Protein AF-R6QY20-F1 (afdb_monome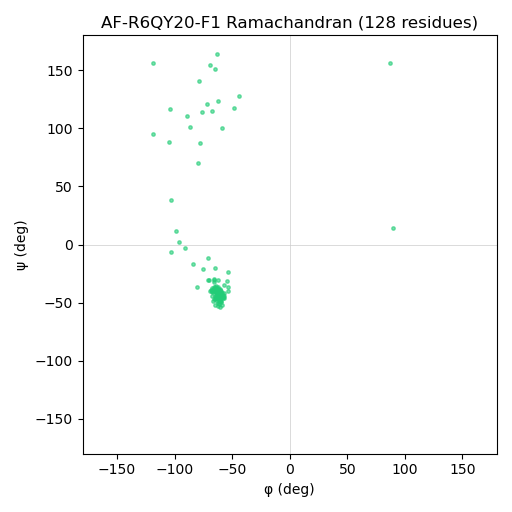r)

Foldseek 3Di:
DPPPPLDDDVVLLVVLLVVLCVQLVVQCVVVDPDLLSNLVSLLVSLVVLQVQLVVLVC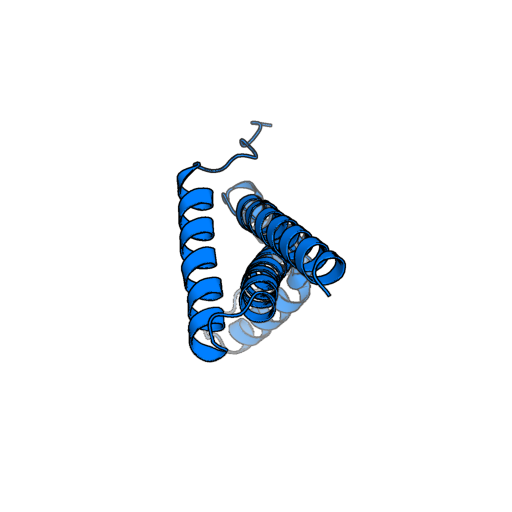VLVPVCLVVVVVVVQVVLVPDPDRDPDDSVNSVVVVNVVSVVDPRRSPSSNVSSVVSNVVSVVSVVVVVVVD

Solvent-accessible surface area (backbone atoms only — not comparable to full-atom values): 7054 Å² total; per-residue (Å²): 135,83,83,72,68,82,72,64,67,68,64,58,44,51,52,52,45,53,52,35,50,54,51,16,48,52,45,18,65,75,68,38,100,43,71,66,28,50,20,49,14,28,32,53,36,8,50,51,28,33,49,53,13,51,53,44,43,41,51,73,75,42,76,51,47,66,63,54,46,53,54,48,51,56,57,36,71,76,38,94,75,64,75,94,70,53,71,68,59,50,50,53,54,48,51,55,49,55,73,71,48,85,84,67,33,5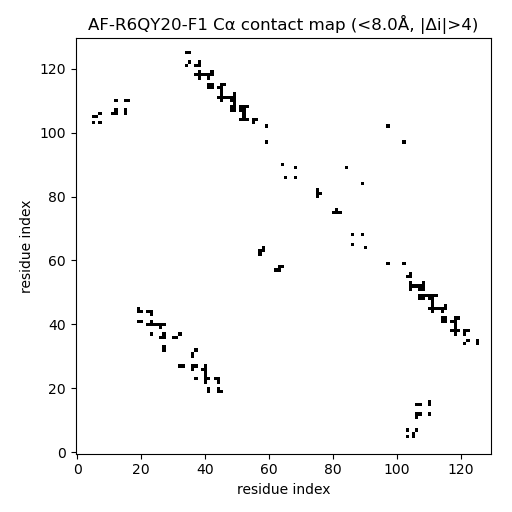6,48,31,37,54,48,10,49,52,28,37,52,54,13,50,51,42,48,51,54,52,64,74,75,107

Structure (mmCIF, N/CA/C/O backbone):
data_AF-R6QY20-F1
#
_entry.id   AF-R6QY20-F1
#
loop_
_atom_site.group_PDB
_atom_site.id
_atom_site.type_symbol
_atom_site.label_atom_id
_atom_site.label_alt_id
_atom_site.label_comp_id
_atom_site.label_asym_id
_atom_site.label_entity_id
_atom_site.label_seq_id
_atom_site.pdbx_PDB_ins_code
_atom_site.Cartn_x
_atom_site.Cartn_y
_atom_site.Cartn_z
_atom_site.occupancy
_atom_site.B_iso_or_equiv
_atom_site.auth_seq_id
_atom_site.auth_comp_id
_atom_site.auth_asym_id
_atom_site.auth_atom_id
_atom_site.pdbx_PDB_model_num
ATOM 1 N N . MET A 1 1 ? -28.121 9.904 1.332 1.00 40.47 1 MET A N 1
ATOM 2 C CA . MET A 1 1 ? -26.758 9.345 1.153 1.00 40.47 1 MET A CA 1
ATOM 3 C C . MET A 1 1 ? -25.866 10.390 0.492 1.00 40.47 1 MET A C 1
ATOM 5 O O . MET A 1 1 ? -26.022 10.634 -0.696 1.00 40.47 1 MET A O 1
ATOM 9 N N . LYS A 1 2 ? -24.973 11.058 1.237 1.00 39.06 2 LYS A N 1
ATOM 10 C CA . LYS A 1 2 ? -23.986 11.971 0.629 1.00 39.06 2 LYS A CA 1
ATOM 11 C C . LYS A 1 2 ? -22.941 11.123 -0.103 1.00 39.06 2 LYS A C 1
ATOM 13 O O . LYS A 1 2 ? -22.304 10.285 0.533 1.00 39.06 2 LYS A O 1
ATOM 18 N N . ARG A 1 3 ? -22.786 11.316 -1.418 1.00 44.69 3 ARG A N 1
ATOM 19 C CA . ARG A 1 3 ? -21.688 10.734 -2.206 1.00 44.69 3 ARG A CA 1
ATOM 20 C C . ARG A 1 3 ? -20.372 11.229 -1.599 1.00 44.69 3 ARG A C 1
ATOM 22 O O . ARG A 1 3 ? -19.997 12.379 -1.791 1.00 44.69 3 ARG A O 1
ATOM 29 N N . LYS A 1 4 ? -19.709 10.395 -0.794 1.00 52.56 4 LYS A N 1
ATOM 30 C CA . LYS A 1 4 ? -18.332 10.653 -0.367 1.00 52.56 4 LYS A CA 1
ATOM 31 C C . LYS A 1 4 ? -17.473 10.536 -1.620 1.00 52.56 4 LYS A C 1
ATOM 33 O O . LYS A 1 4 ? -17.427 9.464 -2.216 1.00 52.56 4 LYS A O 1
ATOM 38 N N . ASN A 1 5 ? -16.869 11.647 -2.040 1.00 48.81 5 ASN A N 1
ATOM 39 C CA . ASN A 1 5 ? -15.956 11.685 -3.175 1.00 48.81 5 ASN A CA 1
ATOM 40 C C . ASN A 1 5 ? -14.933 10.553 -3.037 1.00 48.81 5 ASN A C 1
ATOM 42 O O . ASN A 1 5 ? -14.174 10.497 -2.073 1.00 48.81 5 ASN A O 1
ATOM 46 N N . ILE A 1 6 ? -14.963 9.637 -4.004 1.00 53.31 6 ILE A N 1
ATOM 47 C CA . ILE A 1 6 ? -14.068 8.476 -4.109 1.00 53.31 6 ILE A CA 1
ATOM 48 C C . ILE A 1 6 ? -12.611 8.943 -4.325 1.00 53.31 6 ILE A C 1
ATOM 50 O O . ILE A 1 6 ? -11.656 8.228 -4.017 1.00 53.31 6 ILE A O 1
ATOM 54 N N . PHE A 1 7 ? -12.448 10.186 -4.787 1.00 51.97 7 PHE A N 1
ATOM 55 C CA . PHE A 1 7 ? -11.185 10.902 -4.847 1.00 51.97 7 PHE A CA 1
ATOM 56 C C . PHE A 1 7 ? -10.903 11.614 -3.523 1.00 51.97 7 PHE A C 1
ATOM 58 O O . PHE A 1 7 ? -11.433 12.686 -3.229 1.00 51.97 7 PHE A O 1
ATOM 65 N N . HIS A 1 8 ? -10.039 10.999 -2.718 1.00 63.03 8 HIS A N 1
ATOM 66 C CA . HIS A 1 8 ? -9.364 11.677 -1.616 1.00 63.03 8 HIS A CA 1
ATOM 67 C C . HIS A 1 8 ? -8.464 12.800 -2.130 1.00 63.03 8 HIS A C 1
ATOM 69 O O . HIS A 1 8 ? -8.117 12.833 -3.307 1.00 63.03 8 HIS A O 1
ATOM 75 N N . SER A 1 9 ? -8.069 13.697 -1.218 1.00 74.06 9 SER A N 1
ATOM 76 C CA . SER A 1 9 ? -7.177 14.820 -1.519 1.00 74.06 9 SER A CA 1
ATOM 77 C C . SER A 1 9 ? -5.996 14.368 -2.396 1.00 74.06 9 SER A C 1
ATOM 79 O O . SER A 1 9 ? -5.320 13.401 -2.017 1.00 74.06 9 SER A O 1
ATOM 81 N N . PRO A 1 10 ? -5.732 15.041 -3.536 1.00 81.25 10 PRO A N 1
ATOM 82 C CA . PRO A 1 10 ? -4.670 14.679 -4.486 1.00 81.25 10 PRO A CA 1
ATOM 83 C C . PRO A 1 10 ? -3.292 14.561 -3.818 1.00 81.25 10 PRO A C 1
ATOM 85 O O . PRO A 1 10 ? -2.439 13.794 -4.255 1.00 81.25 10 PRO A O 1
ATOM 88 N N . ILE A 1 11 ? -3.119 15.230 -2.677 1.00 87.38 11 ILE A N 1
ATOM 89 C CA . ILE A 1 11 ? -1.945 15.154 -1.808 1.00 87.38 11 ILE A CA 1
ATOM 90 C C . ILE A 1 11 ? -1.606 13.704 -1.418 1.00 87.38 11 ILE A C 1
ATOM 92 O O . ILE A 1 11 ? -0.438 13.335 -1.413 1.00 87.38 11 ILE A O 1
ATOM 96 N N . LYS A 1 12 ? -2.598 12.846 -1.132 1.00 88.94 12 LYS A N 1
ATOM 97 C CA . LYS A 1 12 ? -2.332 11.444 -0.747 1.00 88.94 12 LYS A CA 1
ATOM 98 C C . LYS A 1 12 ? -1.719 10.632 -1.884 1.00 88.94 12 LYS A C 1
ATOM 100 O O . LYS A 1 12 ? -0.848 9.805 -1.636 1.00 88.94 12 LYS A O 1
ATOM 105 N N . TYR A 1 13 ? -2.188 10.864 -3.108 1.00 91.88 13 TYR A N 1
ATOM 106 C CA . TYR A 1 13 ? -1.651 10.212 -4.300 1.00 91.88 13 TYR A CA 1
ATOM 107 C C . TYR A 1 13 ? -0.203 10.634 -4.517 1.00 91.88 13 TYR A C 1
ATOM 109 O O . TYR A 1 13 ? 0.655 9.781 -4.703 1.00 91.88 13 TYR A O 1
ATOM 117 N N . LEU A 1 14 ? 0.068 11.935 -4.399 1.00 92.94 14 LEU A N 1
ATOM 118 C CA . LEU A 1 14 ? 1.406 12.495 -4.550 1.00 92.94 14 LEU A CA 1
ATOM 119 C C . LEU A 1 14 ? 2.376 11.959 -3.486 1.00 92.94 14 LEU A C 1
ATOM 121 O O . LEU A 1 14 ? 3.475 11.537 -3.828 1.00 92.94 14 LEU A O 1
ATOM 125 N N . ILE A 1 15 ? 1.962 11.900 -2.215 1.00 93.81 15 ILE A N 1
ATOM 126 C CA . ILE A 1 15 ? 2.792 11.345 -1.133 1.00 93.81 15 ILE A CA 1
ATOM 127 C C . ILE A 1 15 ? 3.134 9.874 -1.401 1.00 93.81 15 ILE A C 1
ATOM 129 O O . ILE A 1 15 ? 4.298 9.492 -1.301 1.00 93.81 15 ILE A O 1
ATOM 133 N N . LEU A 1 16 ? 2.141 9.047 -1.749 1.00 94.50 16 LEU A N 1
ATOM 134 C CA . LEU A 1 16 ? 2.377 7.628 -2.041 1.00 94.50 16 LEU A CA 1
ATOM 135 C C . LEU A 1 16 ? 3.243 7.435 -3.283 1.00 94.50 16 LEU A C 1
ATOM 137 O O . LEU A 1 16 ? 4.088 6.546 -3.296 1.00 94.50 16 LEU A O 1
ATOM 141 N N . PHE A 1 17 ? 3.069 8.282 -4.294 1.00 95.38 17 PHE A N 1
ATOM 142 C CA . PHE A 1 17 ? 3.903 8.270 -5.486 1.00 95.38 17 PHE A CA 1
ATOM 143 C C . PHE A 1 17 ? 5.367 8.563 -5.133 1.00 95.38 17 PHE A C 1
ATOM 145 O O . PHE A 1 17 ? 6.236 7.759 -5.445 1.00 95.38 17 PHE A O 1
ATOM 152 N N . ILE A 1 18 ? 5.650 9.636 -4.385 1.00 96.38 18 ILE A N 1
ATOM 153 C CA . ILE A 1 18 ? 7.019 9.951 -3.934 1.00 96.38 18 ILE A CA 1
ATOM 154 C C . ILE A 1 18 ? 7.605 8.800 -3.110 1.00 96.38 18 ILE A C 1
ATOM 156 O O . ILE A 1 18 ? 8.740 8.389 -3.344 1.00 96.38 18 ILE A O 1
ATOM 160 N N . LEU A 1 19 ? 6.831 8.242 -2.178 1.00 96.56 19 LEU A N 1
ATOM 161 C CA . LEU A 1 19 ? 7.271 7.113 -1.359 1.00 96.56 19 LEU A CA 1
ATOM 162 C C . LEU A 1 19 ? 7.601 5.888 -2.229 1.00 96.56 19 LEU A C 1
ATOM 164 O O . LEU A 1 19 ? 8.600 5.211 -1.992 1.00 96.56 19 LEU A O 1
ATOM 168 N N . GLY A 1 20 ? 6.814 5.647 -3.278 1.00 96.19 20 GLY A N 1
ATOM 169 C CA . GLY A 1 20 ? 7.088 4.628 -4.285 1.00 96.19 20 GLY A CA 1
ATOM 170 C C . GLY A 1 20 ? 8.405 4.836 -5.013 1.00 96.19 20 GLY A C 1
ATOM 171 O O . GLY A 1 20 ? 9.169 3.887 -5.169 1.00 96.19 20 GLY A O 1
ATOM 172 N N . ILE A 1 21 ? 8.703 6.077 -5.418 1.00 96.38 21 ILE A N 1
ATOM 173 C CA . ILE A 1 21 ? 9.971 6.421 -6.078 1.00 96.38 21 ILE A CA 1
ATOM 174 C C . ILE A 1 21 ? 11.128 6.103 -5.139 1.00 96.38 21 ILE A C 1
ATOM 176 O O . ILE A 1 21 ? 12.085 5.469 -5.565 1.00 96.38 21 ILE A O 1
ATOM 180 N N . VAL A 1 22 ? 11.030 6.490 -3.866 1.00 97.25 22 VAL A N 1
ATOM 181 C CA . VAL A 1 22 ? 12.081 6.227 -2.874 1.00 97.25 22 VAL A CA 1
ATOM 182 C C . VAL A 1 22 ? 12.330 4.723 -2.711 1.00 97.25 22 VAL A C 1
ATOM 184 O O . VAL A 1 22 ? 13.486 4.305 -2.702 1.00 97.25 22 VAL A O 1
ATOM 187 N N . ILE A 1 23 ? 11.274 3.902 -2.640 1.00 95.69 23 ILE A N 1
ATOM 188 C CA . ILE A 1 23 ? 11.397 2.434 -2.564 1.00 95.69 23 ILE A CA 1
ATOM 189 C C . ILE A 1 23 ? 11.998 1.855 -3.851 1.00 95.69 23 ILE A C 1
ATOM 191 O O . ILE A 1 23 ? 12.901 1.026 -3.795 1.00 95.69 23 ILE A O 1
ATOM 195 N N . ALA A 1 24 ? 11.510 2.264 -5.021 1.00 95.06 24 ALA A N 1
ATOM 196 C CA . ALA A 1 24 ? 12.031 1.763 -6.289 1.00 95.06 24 ALA A CA 1
ATOM 197 C C . ALA A 1 24 ? 13.510 2.144 -6.464 1.00 95.06 24 ALA A C 1
ATOM 199 O O . ALA A 1 24 ? 14.328 1.315 -6.856 1.00 95.06 24 ALA A O 1
ATOM 200 N N . PHE A 1 25 ? 13.866 3.379 -6.112 1.00 95.56 25 PHE A N 1
ATOM 201 C CA . PHE A 1 25 ? 15.227 3.889 -6.207 1.00 95.56 25 PHE A CA 1
ATOM 202 C C . PHE A 1 25 ? 16.180 3.195 -5.231 1.00 95.56 25 PHE A C 1
ATOM 204 O O . PHE A 1 25 ? 17.295 2.862 -5.622 1.00 95.56 25 PHE A O 1
ATOM 211 N N . SER A 1 26 ? 15.751 2.902 -3.998 1.00 95.44 26 SER A N 1
ATOM 212 C CA . SER A 1 26 ? 16.582 2.142 -3.055 1.00 95.44 26 SER A CA 1
ATOM 213 C C . SER A 1 26 ? 16.885 0.732 -3.573 1.00 95.44 26 SER A C 1
ATOM 215 O O . SER A 1 26 ? 18.027 0.286 -3.490 1.00 95.44 26 SER A O 1
ATOM 217 N N . ILE A 1 27 ? 15.909 0.067 -4.200 1.00 93.88 27 ILE A N 1
ATOM 218 C CA . ILE A 1 27 ? 16.106 -1.244 -4.838 1.00 93.88 27 ILE A CA 1
ATOM 219 C C . ILE A 1 27 ? 17.097 -1.149 -6.006 1.00 93.88 27 ILE A C 1
ATOM 221 O O . ILE A 1 27 ? 17.983 -1.997 -6.127 1.00 93.88 27 ILE A O 1
ATOM 225 N N . ILE A 1 28 ? 16.980 -0.115 -6.845 1.00 94.88 28 ILE A N 1
ATOM 226 C CA . ILE A 1 28 ? 17.901 0.114 -7.970 1.00 94.88 28 ILE A CA 1
ATOM 227 C C . ILE A 1 28 ? 19.328 0.339 -7.459 1.00 94.88 28 ILE A C 1
ATOM 229 O O . ILE A 1 28 ? 20.258 -0.276 -7.975 1.00 94.88 28 ILE A O 1
ATOM 233 N N . LEU A 1 29 ? 19.510 1.151 -6.413 1.00 94.44 29 LEU A N 1
ATOM 234 C CA . LEU A 1 29 ? 20.823 1.385 -5.805 1.00 94.44 29 LEU A CA 1
ATOM 235 C C . LEU A 1 29 ? 21.454 0.094 -5.270 1.00 94.44 29 LEU A C 1
ATOM 237 O O . LEU A 1 29 ? 22.649 -0.121 -5.454 1.00 94.44 29 LEU A O 1
ATOM 241 N N . MET A 1 30 ? 20.660 -0.780 -4.647 1.00 93.75 30 MET A N 1
ATOM 242 C CA . MET A 1 30 ? 21.150 -2.053 -4.107 1.00 93.75 30 MET A CA 1
ATOM 243 C C . MET A 1 30 ? 21.529 -3.068 -5.194 1.00 93.75 30 MET A C 1
ATOM 245 O O . MET A 1 30 ? 22.404 -3.900 -4.966 1.00 93.75 30 MET A O 1
ATOM 249 N N . ARG A 1 31 ? 20.868 -3.034 -6.359 1.00 90.50 31 ARG A N 1
ATOM 250 C CA . ARG A 1 31 ? 21.062 -4.015 -7.447 1.00 90.50 31 ARG A CA 1
ATOM 251 C C . ARG A 1 31 ? 21.907 -3.497 -8.614 1.00 90.50 31 ARG A C 1
ATOM 253 O O . ARG A 1 31 ? 22.230 -4.271 -9.511 1.00 90.50 31 ARG A O 1
ATOM 260 N N . GLY A 1 32 ? 22.272 -2.217 -8.605 1.00 90.06 32 GLY A N 1
ATOM 261 C CA . GLY A 1 32 ? 23.007 -1.549 -9.678 1.00 90.06 32 GLY A CA 1
ATOM 262 C C . GLY A 1 32 ? 22.100 -0.987 -10.779 1.00 90.06 32 GLY A C 1
ATOM 263 O O . GLY A 1 32 ? 20.973 -1.443 -10.987 1.00 90.06 32 GLY A O 1
ATOM 264 N N . PHE A 1 33 ? 22.607 0.015 -11.501 1.00 89.44 33 PHE A N 1
ATOM 265 C CA . PHE A 1 33 ? 21.871 0.785 -12.513 1.00 89.44 33 PHE A CA 1
ATOM 266 C C . PHE A 1 33 ? 21.760 0.057 -13.860 1.00 89.44 33 PHE A C 1
ATOM 268 O O . PHE A 1 33 ? 22.341 0.474 -14.857 1.00 89.44 33 PHE A O 1
ATOM 275 N N . ASN A 1 34 ? 20.963 -1.010 -13.891 1.00 90.56 34 ASN A N 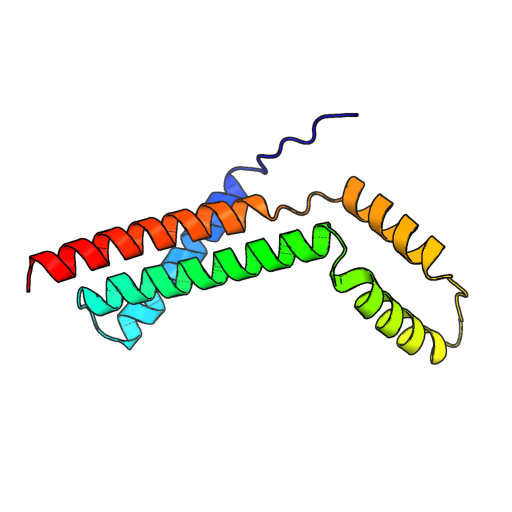1
ATOM 276 C CA . ASN A 1 34 ? 20.639 -1.758 -15.106 1.00 90.56 34 ASN A CA 1
ATOM 277 C C . ASN A 1 34 ? 19.127 -1.721 -15.376 1.00 90.56 34 ASN A C 1
ATOM 279 O O . ASN A 1 34 ? 18.328 -1.584 -14.448 1.00 90.56 34 ASN A O 1
ATOM 283 N N . LEU A 1 35 ? 18.713 -1.910 -16.636 1.00 88.19 35 LEU A N 1
ATOM 284 C CA . LEU A 1 35 ? 17.291 -1.914 -17.025 1.00 88.19 35 LEU A CA 1
ATOM 285 C C . LEU A 1 35 ? 16.465 -2.968 -16.265 1.00 88.19 35 LEU A C 1
ATOM 287 O O . LEU A 1 35 ? 15.323 -2.696 -15.900 1.00 88.19 35 LEU A O 1
ATOM 291 N N . VAL A 1 36 ? 17.059 -4.129 -15.954 1.00 90.88 36 VAL A N 1
ATOM 292 C CA . VAL A 1 36 ? 16.442 -5.165 -15.101 1.00 90.88 36 VAL A CA 1
ATOM 293 C C . VAL A 1 36 ? 16.123 -4.607 -13.714 1.00 90.88 36 VAL A C 1
ATOM 295 O O . VAL A 1 36 ? 15.004 -4.741 -13.228 1.00 90.88 36 VAL A O 1
ATOM 298 N N . SER A 1 37 ? 17.089 -3.935 -13.084 1.00 92.75 37 SER A N 1
ATOM 299 C CA . SER A 1 37 ? 16.932 -3.366 -11.744 1.00 92.75 37 SER A CA 1
ATOM 300 C C . SER A 1 37 ? 15.865 -2.275 -11.707 1.00 92.75 37 SER A C 1
ATOM 302 O O . SER A 1 37 ? 15.136 -2.172 -10.723 1.00 92.75 37 SER A O 1
ATOM 304 N N . VAL A 1 38 ? 15.745 -1.484 -12.780 1.00 93.06 38 VAL A N 1
ATOM 305 C CA . VAL A 1 38 ? 14.678 -0.483 -12.925 1.00 93.06 38 VAL A CA 1
ATOM 306 C C . VAL A 1 38 ? 13.317 -1.174 -13.008 1.00 93.06 38 VAL A C 1
ATOM 308 O O . VAL A 1 38 ? 12.432 -0.857 -12.212 1.00 93.06 38 VAL A O 1
ATOM 311 N N . ALA A 1 39 ? 13.157 -2.153 -13.902 1.00 94.44 39 ALA A N 1
ATOM 312 C CA . ALA A 1 39 ? 11.904 -2.896 -14.048 1.00 94.44 39 ALA A CA 1
ATOM 313 C C . ALA A 1 39 ? 11.471 -3.557 -12.727 1.00 94.44 39 ALA A C 1
ATOM 315 O O . ALA A 1 39 ? 10.318 -3.400 -12.311 1.00 94.44 39 ALA A O 1
ATOM 316 N N . ASP A 1 40 ? 12.404 -4.213 -12.034 1.00 94.25 40 ASP A N 1
ATOM 317 C CA . ASP A 1 40 ? 12.155 -4.889 -10.759 1.00 94.25 40 ASP A CA 1
ATOM 318 C C . ASP A 1 40 ? 11.855 -3.901 -9.621 1.00 94.25 40 ASP A C 1
ATOM 320 O O . ASP A 1 40 ? 10.967 -4.149 -8.806 1.00 94.25 40 ASP A O 1
ATOM 324 N N . GLY A 1 41 ? 12.550 -2.760 -9.563 1.00 95.00 41 GLY A N 1
ATOM 325 C CA . GLY A 1 41 ? 12.309 -1.724 -8.554 1.00 95.00 41 GLY A CA 1
ATOM 326 C C . GLY A 1 41 ? 10.894 -1.149 -8.646 1.00 95.00 41 GLY A C 1
ATOM 327 O O . GLY A 1 41 ? 10.186 -1.060 -7.636 1.00 95.00 41 GLY A O 1
ATOM 328 N N . PHE A 1 42 ? 10.444 -0.830 -9.864 1.00 96.25 42 PHE A N 1
ATOM 329 C CA . PHE A 1 42 ? 9.068 -0.390 -10.105 1.00 96.25 42 PHE A CA 1
ATOM 330 C C . PHE A 1 42 ? 8.052 -1.513 -9.857 1.00 96.25 42 PHE A C 1
ATOM 332 O O . PHE A 1 42 ? 6.998 -1.246 -9.277 1.00 96.25 42 PHE A O 1
ATOM 339 N N . PHE A 1 43 ? 8.373 -2.763 -10.215 1.00 97.12 43 PHE A N 1
ATOM 340 C CA . PHE A 1 43 ? 7.502 -3.913 -9.959 1.00 97.12 43 PHE A CA 1
ATOM 341 C C . PHE A 1 43 ? 7.252 -4.103 -8.464 1.00 97.12 43 PHE A C 1
ATOM 343 O O . PHE A 1 43 ? 6.104 -4.144 -8.027 1.00 97.12 43 PHE A O 1
ATOM 350 N N . ILE A 1 44 ? 8.323 -4.184 -7.670 1.00 96.50 44 ILE A N 1
ATOM 351 C CA . ILE A 1 44 ? 8.251 -4.437 -6.227 1.00 96.50 44 ILE A CA 1
ATOM 352 C C . ILE A 1 44 ? 7.510 -3.295 -5.529 1.00 96.50 44 ILE A C 1
ATOM 354 O O . ILE A 1 44 ? 6.603 -3.550 -4.736 1.00 96.50 44 ILE A O 1
ATOM 358 N N . SER A 1 45 ? 7.839 -2.040 -5.851 1.00 96.25 45 SER A N 1
ATOM 359 C CA . SER A 1 45 ? 7.131 -0.882 -5.294 1.00 96.25 45 SER A CA 1
ATOM 360 C C . SER A 1 45 ? 5.634 -0.909 -5.637 1.00 96.25 45 SER A C 1
ATOM 362 O O . SER A 1 45 ? 4.786 -0.759 -4.750 1.00 96.25 45 SER A O 1
ATOM 364 N N . GLY A 1 46 ? 5.295 -1.193 -6.900 1.00 96.62 46 GLY A N 1
ATOM 365 C CA . GLY A 1 46 ? 3.911 -1.318 -7.351 1.00 96.62 46 GLY A CA 1
ATOM 366 C C . GLY A 1 46 ? 3.159 -2.454 -6.662 1.00 96.62 46 GLY A C 1
ATOM 367 O O . GLY A 1 46 ? 2.047 -2.247 -6.176 1.00 96.62 46 GLY A O 1
ATOM 368 N N . ALA A 1 47 ? 3.785 -3.626 -6.550 1.00 97.19 47 ALA A N 1
ATOM 369 C CA . ALA A 1 47 ? 3.227 -4.806 -5.899 1.00 97.19 47 ALA A CA 1
ATOM 370 C C . ALA A 1 47 ? 2.943 -4.564 -4.410 1.00 97.19 47 ALA A C 1
ATOM 372 O O . ALA A 1 47 ? 1.869 -4.932 -3.932 1.00 97.19 47 ALA A O 1
ATOM 373 N N . ILE A 1 48 ? 3.848 -3.889 -3.691 1.00 96.75 48 ILE A N 1
ATOM 374 C CA . ILE A 1 48 ? 3.643 -3.514 -2.283 1.00 96.75 48 ILE A CA 1
ATOM 375 C C . ILE A 1 48 ? 2.401 -2.631 -2.142 1.00 96.75 48 ILE A C 1
ATOM 377 O O . ILE A 1 48 ? 1.533 -2.911 -1.312 1.00 96.75 48 ILE A O 1
ATOM 381 N N . PHE A 1 49 ? 2.272 -1.580 -2.956 1.00 96.50 49 PHE A N 1
ATOM 382 C CA . PHE A 1 49 ? 1.109 -0.697 -2.869 1.00 96.50 49 PHE A CA 1
ATOM 383 C C . PHE A 1 49 ? -0.189 -1.377 -3.283 1.00 96.50 49 PHE A C 1
ATOM 385 O O . PHE A 1 49 ? -1.206 -1.178 -2.619 1.00 96.50 49 PHE A O 1
ATOM 392 N N . LEU A 1 50 ? -0.166 -2.212 -4.320 1.00 96.31 50 LEU A N 1
ATOM 393 C CA . LEU A 1 50 ? -1.337 -2.991 -4.713 1.00 96.31 50 LEU A CA 1
ATOM 394 C C . LEU A 1 50 ? -1.770 -3.942 -3.602 1.00 96.31 50 LEU A C 1
ATOM 396 O O . LEU A 1 50 ? -2.951 -3.975 -3.256 1.00 96.31 50 LEU A O 1
ATOM 400 N N . PHE A 1 51 ? -0.823 -4.650 -2.989 1.00 96.69 51 PHE A N 1
ATOM 401 C CA . PHE A 1 51 ? -1.096 -5.542 -1.870 1.00 96.69 51 PHE A CA 1
ATOM 402 C C . PHE A 1 51 ? -1.701 -4.788 -0.679 1.00 96.69 51 PHE A C 1
ATOM 404 O O . PHE A 1 51 ? -2.747 -5.186 -0.168 1.00 96.69 51 PHE A O 1
ATOM 411 N N . LEU A 1 52 ? -1.115 -3.653 -0.282 1.00 95.00 52 LEU A N 1
ATOM 412 C CA . LEU A 1 52 ? -1.658 -2.804 0.785 1.00 95.00 52 LEU A CA 1
ATOM 413 C C . LEU A 1 52 ? -3.045 -2.244 0.434 1.00 95.00 52 LEU A C 1
ATOM 415 O O . LEU A 1 52 ? -3.924 -2.178 1.297 1.00 95.00 52 LEU A O 1
ATOM 419 N N . GLY A 1 53 ? -3.266 -1.867 -0.825 1.00 94.19 53 GLY A N 1
ATOM 420 C CA . GLY A 1 53 ? -4.555 -1.394 -1.321 1.00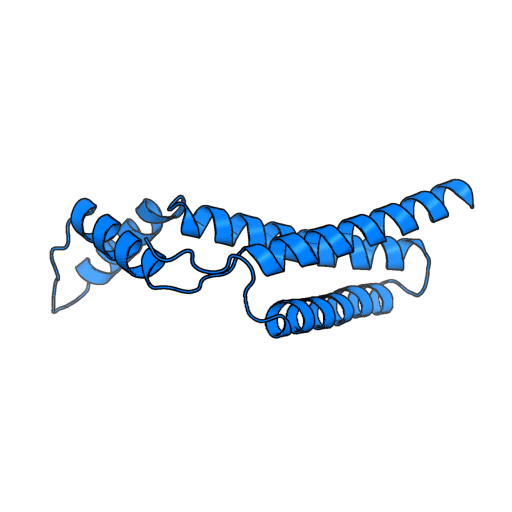 94.19 53 GLY A CA 1
ATOM 421 C C . GLY A 1 53 ? -5.633 -2.473 -1.258 1.00 94.19 53 GLY A C 1
ATOM 422 O O . GLY A 1 53 ? -6.722 -2.217 -0.739 1.00 94.19 53 GLY A O 1
ATOM 423 N N . ILE A 1 54 ? -5.322 -3.691 -1.705 1.00 94.69 54 ILE A N 1
ATOM 424 C CA . ILE A 1 54 ? -6.222 -4.849 -1.625 1.00 94.69 54 ILE A CA 1
ATOM 425 C C . ILE A 1 54 ? -6.499 -5.197 -0.163 1.00 94.69 54 ILE A C 1
ATOM 427 O O . ILE A 1 54 ? -7.658 -5.354 0.216 1.00 94.69 54 ILE A O 1
ATOM 431 N N . LEU A 1 55 ? -5.471 -5.250 0.684 1.00 94.12 55 LEU A N 1
ATOM 432 C CA . LEU A 1 55 ? -5.624 -5.550 2.106 1.00 94.12 55 LEU A CA 1
ATOM 433 C C . LEU A 1 55 ? -6.512 -4.512 2.811 1.00 94.12 55 LEU A C 1
ATOM 435 O O . LEU A 1 55 ? -7.394 -4.864 3.598 1.00 94.12 55 LEU A O 1
ATOM 439 N N . SER A 1 56 ? -6.331 -3.231 2.482 1.00 91.12 56 SER A N 1
ATOM 440 C CA . SER A 1 56 ? -7.170 -2.132 2.968 1.00 91.12 56 SER A CA 1
ATOM 441 C C . SER A 1 56 ? -8.616 -2.252 2.471 1.00 91.12 56 SER A C 1
ATOM 443 O O . SER A 1 56 ? -9.552 -2.060 3.250 1.00 91.12 56 SER A O 1
ATOM 445 N N . CYS A 1 57 ? -8.812 -2.648 1.209 1.00 91.19 57 CYS A N 1
ATOM 446 C CA . CYS A 1 57 ? -10.129 -2.923 0.634 1.00 91.19 57 CYS A CA 1
ATOM 447 C C . CYS A 1 57 ? -10.829 -4.084 1.361 1.00 91.19 57 CYS A C 1
ATOM 449 O O . CYS A 1 57 ? -11.947 -3.926 1.847 1.00 91.19 57 CYS A O 1
ATOM 451 N N . LEU A 1 58 ? -10.148 -5.217 1.545 1.00 91.62 58 LEU A N 1
ATOM 452 C CA . LEU A 1 58 ? -10.669 -6.372 2.283 1.00 91.62 58 LEU A CA 1
ATOM 453 C C . LEU A 1 58 ? -11.020 -6.014 3.733 1.00 91.62 58 LEU A C 1
ATOM 455 O O . LEU A 1 58 ? -12.065 -6.419 4.249 1.00 91.62 58 LEU A O 1
ATOM 459 N N . ASN A 1 59 ? -10.190 -5.202 4.391 1.00 89.12 59 ASN A N 1
ATOM 460 C CA . ASN A 1 59 ? -10.478 -4.706 5.733 1.00 89.12 59 ASN A CA 1
ATOM 461 C C . ASN A 1 59 ? -11.698 -3.771 5.767 1.00 89.12 59 ASN A C 1
ATOM 463 O O . ASN A 1 59 ? -12.483 -3.815 6.719 1.00 89.12 59 ASN A O 1
ATOM 467 N N . PHE A 1 60 ? -11.888 -2.943 4.739 1.00 86.44 60 PHE A N 1
ATOM 468 C CA . PHE A 1 60 ? -13.082 -2.112 4.594 1.00 86.44 60 PHE A CA 1
ATOM 469 C C . PHE A 1 60 ? -14.344 -2.962 4.377 1.00 86.44 60 PHE A C 1
ATOM 471 O O . PHE A 1 60 ? -15.373 -2.686 4.992 1.00 86.44 60 PHE A O 1
ATOM 478 N N . LEU A 1 61 ? -14.243 -4.039 3.594 1.00 87.88 61 LEU A N 1
ATOM 479 C CA . LEU A 1 61 ? -15.322 -5.010 3.371 1.00 87.88 61 LEU A CA 1
ATOM 480 C C . LEU A 1 61 ? -15.616 -5.896 4.595 1.00 87.88 61 LEU A C 1
ATOM 482 O O . LEU A 1 61 ? -16.643 -6.564 4.637 1.00 87.88 61 LEU A O 1
ATOM 486 N N . GLY A 1 62 ? -14.749 -5.883 5.611 1.00 87.94 62 GLY A N 1
ATOM 487 C CA . GLY A 1 62 ? -14.955 -6.627 6.853 1.00 87.94 62 GLY A CA 1
ATOM 488 C C . GLY A 1 62 ? -14.398 -8.048 6.859 1.00 87.94 62 GLY A C 1
ATOM 489 O O . GLY A 1 62 ? -14.701 -8.798 7.787 1.00 87.94 62 GLY A O 1
ATOM 490 N N . ALA A 1 63 ? -13.533 -8.409 5.904 1.00 90.06 63 ALA A N 1
ATOM 491 C CA . ALA A 1 63 ? -12.896 -9.730 5.845 1.00 90.06 63 ALA A CA 1
ATOM 492 C C . ALA A 1 63 ? -12.164 -10.102 7.154 1.00 90.06 63 ALA A C 1
ATOM 494 O O . ALA A 1 63 ? -12.142 -11.259 7.560 1.00 90.06 63 ALA A O 1
ATOM 495 N N . PHE A 1 64 ? -11.626 -9.103 7.862 1.00 91.94 64 PHE A N 1
ATOM 496 C CA . PHE A 1 64 ? -10.894 -9.283 9.121 1.00 91.94 64 PHE A CA 1
ATOM 497 C C . PHE A 1 64 ? -11.730 -9.019 10.387 1.00 91.94 64 PHE A C 1
ATOM 499 O O . PHE A 1 64 ? -11.173 -8.909 11.485 1.00 91.94 64 PHE A O 1
ATOM 506 N N . ASP A 1 65 ? -13.058 -8.892 10.284 1.00 89.75 65 ASP A N 1
ATOM 507 C CA . ASP A 1 65 ? -13.892 -8.523 11.436 1.00 89.75 65 ASP A CA 1
ATOM 508 C C . ASP A 1 65 ? -13.977 -9.599 12.501 1.00 89.75 65 ASP A C 1
ATOM 510 O O . ASP A 1 65 ? -13.885 -9.271 13.683 1.00 89.75 65 ASP A O 1
ATOM 514 N N . THR A 1 66 ? -14.088 -10.859 12.092 1.00 89.06 66 THR A N 1
ATOM 515 C CA . THR A 1 66 ? -14.105 -11.993 13.017 1.00 89.06 66 THR A CA 1
ATOM 516 C C . THR A 1 66 ? -12.787 -12.093 13.781 1.00 89.06 66 THR A C 1
ATOM 518 O O . THR A 1 66 ? -12.801 -12.124 15.005 1.00 89.06 66 THR A O 1
ATOM 521 N N . PHE A 1 67 ? -11.646 -12.022 13.086 1.00 91.56 67 PHE A N 1
ATOM 522 C CA . PHE A 1 67 ? -10.327 -12.018 13.729 1.00 91.56 67 PHE A CA 1
ATOM 523 C C . PHE A 1 67 ? -10.176 -10.855 14.714 1.00 91.56 67 PHE A C 1
ATOM 525 O O . PHE A 1 67 ? -9.754 -11.048 15.852 1.00 91.56 67 PHE A O 1
ATOM 532 N N . SER A 1 68 ? -10.584 -9.649 14.309 1.00 89.56 68 SER A N 1
ATOM 533 C CA . SER A 1 68 ? -10.534 -8.473 15.184 1.00 89.56 68 SER A CA 1
ATOM 534 C C . SER A 1 68 ? -11.416 -8.628 16.427 1.00 89.56 68 SER A C 1
ATOM 536 O O . SER A 1 68 ? -11.054 -8.140 17.496 1.00 89.56 68 SER A O 1
ATOM 538 N N . TYR A 1 69 ? -12.575 -9.279 16.286 1.00 91.56 69 TYR A N 1
ATOM 539 C CA . TYR A 1 69 ? -13.472 -9.559 17.401 1.00 91.56 69 TYR A CA 1
ATOM 540 C C . TYR A 1 69 ? -12.851 -10.563 18.372 1.00 91.56 69 TYR A C 1
ATOM 542 O O . TYR A 1 69 ? -12.859 -10.307 19.570 1.00 91.56 69 TYR A O 1
ATOM 550 N N . SER A 1 70 ? -12.233 -11.639 17.877 1.00 91.81 70 SER A N 1
ATOM 551 C CA . SER A 1 70 ? -11.533 -12.609 18.728 1.00 91.81 70 SER A CA 1
ATOM 552 C C . SER A 1 70 ? -10.433 -11.946 19.559 1.00 91.81 70 SER A C 1
ATOM 554 O O . SER A 1 70 ? -10.366 -12.153 20.769 1.00 91.81 70 SER A O 1
ATOM 556 N N . PHE A 1 71 ? -9.620 -11.072 18.953 1.00 91.38 71 PHE A N 1
ATOM 557 C CA . PHE A 1 71 ? -8.612 -10.305 19.695 1.00 91.38 71 PHE A CA 1
ATOM 558 C C . PHE A 1 71 ? -9.231 -9.328 20.704 1.00 91.38 71 PHE A C 1
ATOM 560 O O . PHE A 1 71 ? -8.720 -9.200 21.817 1.00 91.38 71 PHE A O 1
ATOM 567 N N . TYR A 1 72 ? -10.331 -8.654 20.347 1.00 89.19 72 TYR A N 1
ATOM 568 C CA . TYR A 1 72 ? -11.070 -7.798 21.281 1.00 89.19 72 TYR A CA 1
ATOM 569 C C . TYR A 1 72 ? -11.595 -8.603 22.477 1.00 89.19 72 TYR A C 1
ATOM 571 O O . TYR A 1 72 ? -11.401 -8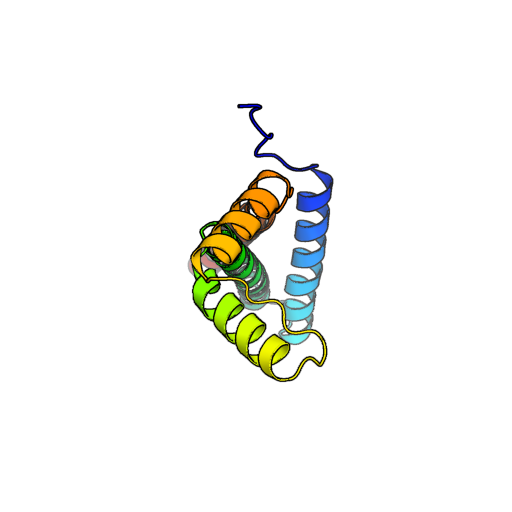.188 23.616 1.00 89.19 72 TYR A O 1
ATOM 579 N N . TYR A 1 73 ? -12.186 -9.772 22.231 1.00 89.12 73 TYR A N 1
ATOM 580 C CA . TYR A 1 73 ? -12.731 -10.652 23.259 1.00 89.12 73 TYR A CA 1
ATOM 581 C C . TYR A 1 73 ? -11.643 -11.181 24.200 1.00 89.12 73 TYR A C 1
ATOM 583 O O . TYR A 1 73 ? -11.800 -11.112 25.420 1.00 89.12 73 TYR A O 1
ATOM 591 N N . ILE A 1 74 ? -10.509 -11.637 23.653 1.00 90.38 74 ILE A N 1
ATOM 592 C CA . ILE A 1 74 ? -9.350 -12.073 24.447 1.00 90.38 74 ILE A CA 1
ATOM 593 C C . ILE A 1 74 ? -8.863 -10.916 25.320 1.00 90.38 74 ILE A C 1
ATOM 595 O O . ILE A 1 74 ? -8.781 -11.058 26.537 1.00 90.38 74 ILE A O 1
ATOM 599 N N . LYS A 1 75 ? -8.616 -9.739 24.730 1.00 88.31 75 LYS A N 1
ATOM 600 C CA . LYS A 1 75 ? -8.155 -8.557 25.471 1.00 88.31 75 LYS A CA 1
ATOM 601 C C . LYS A 1 75 ? -9.127 -8.159 26.587 1.00 88.31 75 LYS A C 1
ATOM 603 O O . LYS A 1 75 ? -8.697 -7.847 27.693 1.00 88.31 75 LYS A O 1
ATOM 608 N N . ASN A 1 76 ? -10.425 -8.174 26.302 1.00 87.81 76 ASN A N 1
ATOM 609 C CA . ASN A 1 76 ? -11.463 -7.809 27.259 1.00 87.81 76 ASN A CA 1
ATOM 610 C C . ASN A 1 76 ? -11.626 -8.854 28.375 1.00 87.81 76 ASN A C 1
ATOM 612 O O . ASN A 1 76 ? -11.919 -8.492 29.509 1.00 87.81 76 ASN A O 1
ATOM 616 N N . SER A 1 77 ? -11.356 -10.133 28.097 1.00 85.75 77 SER A N 1
ATOM 617 C CA . SER A 1 77 ? -11.409 -11.205 29.104 1.00 85.75 77 SER A CA 1
ATOM 618 C C . SER A 1 77 ? -10.406 -11.005 30.245 1.00 85.75 77 SER A C 1
ATOM 620 O O . SER A 1 77 ? -10.702 -11.376 31.381 1.00 85.75 77 SER A O 1
ATOM 622 N N . TYR A 1 78 ? -9.266 -10.364 29.964 1.00 87.50 78 TYR A N 1
ATOM 623 C CA . TYR A 1 78 ? -8.248 -9.993 30.956 1.00 87.50 78 TYR A CA 1
ATOM 624 C C . TYR A 1 78 ? -8.452 -8.591 31.566 1.00 87.50 78 TYR A C 1
ATOM 626 O O . TYR A 1 78 ? -7.696 -8.188 32.449 1.00 87.50 78 TYR A O 1
ATOM 634 N N . SER A 1 79 ? -9.455 -7.829 31.116 1.00 86.25 79 SER A N 1
ATOM 635 C CA . SER A 1 79 ? -9.759 -6.495 31.648 1.00 86.25 79 SER A CA 1
ATOM 636 C C . SER A 1 79 ? -10.526 -6.591 32.970 1.00 86.25 79 SER A C 1
ATOM 638 O O . SER A 1 79 ? -11.441 -7.402 33.110 1.00 86.25 79 SER A O 1
ATOM 640 N N . LYS A 1 80 ? -10.203 -5.713 33.932 1.00 78.69 80 LYS A N 1
ATOM 641 C CA . LYS A 1 80 ? -11.003 -5.542 35.162 1.00 78.69 80 LYS A CA 1
ATOM 642 C C . LYS A 1 80 ? -12.396 -4.967 34.872 1.00 78.69 80 LYS A C 1
ATOM 644 O O . LYS A 1 80 ? -13.342 -5.302 35.572 1.00 78.69 80 LYS A O 1
ATOM 649 N N . ASN A 1 81 ? -12.522 -4.167 33.811 1.00 79.31 81 ASN A N 1
ATOM 650 C CA . ASN A 1 81 ? -13.789 -3.623 33.326 1.00 79.31 81 ASN A CA 1
ATOM 651 C C . ASN A 1 81 ? -14.190 -4.400 32.071 1.00 79.31 81 ASN A C 1
ATOM 653 O O . ASN A 1 81 ? -13.779 -4.041 30.966 1.00 79.31 81 ASN A O 1
ATOM 657 N N . LYS A 1 82 ? -14.916 -5.507 32.253 1.00 75.75 82 LYS A N 1
ATOM 658 C CA . LYS A 1 82 ? -15.389 -6.348 31.148 1.00 75.75 82 LYS A CA 1
ATOM 659 C C . LYS A 1 82 ? -16.574 -5.682 30.460 1.00 75.75 82 LYS A C 1
ATOM 661 O O . LYS A 1 82 ? -17.649 -5.572 31.042 1.00 75.75 82 LYS A O 1
ATOM 666 N N . GLU A 1 83 ? -16.399 -5.290 29.205 1.00 76.88 83 GLU A N 1
ATOM 667 C CA . GLU A 1 83 ? -17.514 -4.876 28.351 1.00 76.88 83 GLU A CA 1
ATOM 668 C C . GLU A 1 83 ? -18.078 -6.102 27.620 1.00 76.88 83 GLU A C 1
ATOM 670 O O . GLU A 1 83 ? -17.417 -6.665 26.749 1.00 76.88 83 GLU A O 1
ATOM 675 N N . ASN A 1 84 ? -19.292 -6.547 27.949 1.00 74.81 84 ASN A N 1
ATOM 676 C CA . ASN A 1 84 ? -19.948 -7.615 27.187 1.00 74.81 84 ASN A CA 1
ATOM 677 C C . ASN A 1 84 ? -20.533 -7.044 25.889 1.00 74.81 84 ASN A C 1
ATOM 679 O O . ASN A 1 84 ? -21.686 -6.621 25.842 1.00 74.81 84 ASN A O 1
ATOM 683 N N . ILE A 1 85 ? -19.715 -7.006 24.835 1.00 82.69 85 ILE A N 1
ATOM 684 C CA . ILE A 1 85 ? -20.156 -6.645 23.484 1.00 82.69 85 ILE A CA 1
ATOM 685 C C . ILE A 1 85 ? -20.268 -7.909 22.633 1.00 82.69 85 ILE A C 1
ATOM 687 O O . ILE A 1 85 ? -19.268 -8.559 22.312 1.00 82.69 85 ILE A O 1
ATOM 691 N N . ASP A 1 86 ? -21.488 -8.211 22.199 1.00 87.25 86 ASP A N 1
ATOM 692 C CA . ASP A 1 86 ? -21.747 -9.293 21.254 1.00 87.25 86 ASP A CA 1
ATOM 693 C C . ASP A 1 86 ? -21.109 -9.021 19.891 1.00 87.25 86 ASP A C 1
ATOM 695 O O . ASP A 1 86 ? -21.005 -7.877 19.434 1.00 87.25 86 ASP A O 1
ATOM 699 N N . MET A 1 87 ? -20.752 -10.093 19.184 1.00 85.69 87 MET A N 1
ATOM 700 C CA . MET A 1 87 ? -20.163 -10.019 17.844 1.00 85.69 87 MET A CA 1
ATOM 701 C C . MET A 1 87 ? -21.019 -9.194 16.872 1.00 85.69 87 MET A C 1
ATOM 703 O O . MET A 1 87 ? -20.483 -8.453 16.044 1.00 85.69 87 MET A O 1
ATOM 707 N N . TYR A 1 88 ? -22.347 -9.292 16.985 1.00 88.62 88 TYR A N 1
ATOM 708 C CA . TYR A 1 88 ? -23.278 -8.509 16.177 1.00 88.62 88 TYR A CA 1
ATOM 709 C C . TYR A 1 88 ? -23.122 -7.003 16.438 1.00 88.62 88 TYR A C 1
ATOM 711 O O . TYR A 1 88 ? -22.857 -6.238 15.508 1.00 88.62 88 TYR A O 1
ATOM 719 N N . ASN A 1 89 ? -23.178 -6.585 17.705 1.00 88.62 89 ASN A N 1
ATOM 720 C CA . ASN A 1 89 ? -23.012 -5.185 18.100 1.00 88.62 89 ASN A CA 1
ATOM 721 C C . ASN A 1 89 ? -21.613 -4.658 17.752 1.00 88.62 89 ASN A C 1
ATOM 723 O O . ASN A 1 89 ? -21.466 -3.528 17.280 1.00 88.62 89 ASN A O 1
ATOM 727 N N . TYR A 1 90 ? -20.580 -5.492 17.891 1.00 89.19 90 TYR A N 1
ATOM 728 C CA . TYR A 1 90 ? -19.221 -5.158 17.472 1.00 89.19 90 TYR A CA 1
ATOM 729 C C . TYR A 1 90 ? -19.133 -4.875 15.963 1.00 89.19 90 TYR A C 1
ATOM 731 O O . TYR A 1 90 ? -18.565 -3.854 15.555 1.00 89.19 90 TYR A O 1
ATOM 739 N N . LYS A 1 91 ? -19.726 -5.740 15.126 1.00 88.88 91 LYS A N 1
ATOM 740 C CA . LYS A 1 91 ? -19.781 -5.542 13.668 1.00 88.88 91 LYS A CA 1
ATOM 741 C C . LYS A 1 91 ? -20.540 -4.270 13.302 1.00 88.88 91 LYS A C 1
ATOM 743 O O . LYS A 1 91 ? -20.026 -3.478 12.512 1.00 88.88 91 LYS A O 1
ATOM 748 N N . GLN A 1 92 ? -21.697 -4.027 13.914 1.00 90.12 92 GLN A N 1
ATOM 749 C CA . GLN A 1 92 ? -22.483 -2.819 13.649 1.00 90.12 92 GLN A CA 1
ATOM 750 C C . GLN A 1 92 ? -21.715 -1.544 14.015 1.00 90.12 92 GLN A C 1
ATOM 752 O O . GLN A 1 92 ? -21.617 -0.614 13.210 1.00 90.12 92 GLN A O 1
ATOM 757 N N . ASN A 1 93 ? -21.049 -1.534 15.170 1.00 88.31 93 ASN A N 1
ATOM 758 C CA . ASN A 1 93 ? -20.197 -0.420 15.577 1.00 88.31 93 ASN A CA 1
ATOM 759 C C . ASN A 1 93 ? -19.041 -0.183 14.592 1.00 88.31 93 ASN A C 1
ATOM 761 O O . ASN A 1 93 ? -18.718 0.967 14.275 1.00 88.31 93 ASN A O 1
ATOM 765 N N . LYS A 1 94 ? -18.425 -1.246 14.061 1.00 86.94 94 LYS A N 1
ATOM 766 C CA . LYS A 1 94 ? -17.397 -1.127 13.016 1.00 86.94 94 LYS A CA 1
ATOM 767 C C . LYS A 1 94 ? -17.948 -0.594 11.696 1.00 86.94 94 LYS A C 1
ATOM 769 O O . LYS A 1 94 ? -17.296 0.256 11.090 1.00 86.94 94 LYS A O 1
ATOM 774 N N . LEU A 1 95 ? -19.128 -1.032 11.262 1.00 86.94 95 LEU A N 1
ATOM 775 C CA . LEU A 1 95 ? -19.769 -0.524 10.044 1.00 86.94 95 LEU A CA 1
ATOM 776 C C . LEU A 1 95 ? -20.060 0.978 10.150 1.00 86.94 95 LEU A C 1
ATOM 778 O O . LEU A 1 95 ? -19.737 1.734 9.232 1.00 86.94 95 LEU A O 1
ATOM 782 N N . ILE A 1 96 ? -20.556 1.438 11.302 1.00 86.44 96 ILE A N 1
ATOM 783 C CA . ILE A 1 96 ? -20.765 2.868 11.578 1.00 86.44 96 ILE A CA 1
ATOM 784 C C . ILE A 1 96 ? -19.430 3.630 11.582 1.00 86.44 96 ILE A C 1
ATOM 786 O O . ILE A 1 96 ? -19.331 4.734 11.044 1.00 86.44 96 ILE A O 1
ATOM 790 N N . LYS A 1 97 ? -18.367 3.052 12.155 1.00 84.75 97 LYS A N 1
ATOM 791 C CA . LYS A 1 97 ? -17.028 3.663 12.120 1.00 84.75 97 LYS A CA 1
ATOM 792 C C . LYS A 1 97 ? -16.485 3.763 10.694 1.00 84.75 97 LYS A C 1
ATOM 794 O O . LYS A 1 97 ? -15.921 4.797 10.349 1.00 84.75 97 LYS A O 1
ATOM 799 N N . ARG A 1 98 ? -16.679 2.744 9.852 1.00 82.00 98 ARG A N 1
ATOM 800 C CA . ARG A 1 98 ? -16.261 2.745 8.437 1.00 82.00 98 ARG A CA 1
ATOM 801 C C . ARG A 1 98 ? -17.042 3.745 7.595 1.00 82.00 98 ARG A C 1
ATOM 803 O O . ARG A 1 98 ? -16.447 4.441 6.782 1.00 82.00 98 ARG A O 1
ATOM 810 N N . SER A 1 99 ? -18.352 3.861 7.813 1.00 79.38 99 SER A N 1
ATOM 811 C CA . SER A 1 99 ? -19.179 4.835 7.094 1.00 79.38 99 SER A CA 1
ATOM 812 C C . SER A 1 99 ? -18.800 6.275 7.452 1.00 79.38 99 SER A C 1
ATOM 814 O O . SER A 1 99 ? -18.857 7.163 6.597 1.00 79.38 99 SER A O 1
ATOM 816 N N . LYS A 1 100 ? -18.327 6.509 8.684 1.00 78.62 100 LYS A N 1
ATOM 817 C CA . LYS A 1 100 ? -17.780 7.799 9.126 1.00 78.62 100 LYS A CA 1
ATOM 818 C C . LYS A 1 100 ? -16.333 8.021 8.684 1.00 78.62 100 LYS A C 1
ATOM 820 O O . LYS A 1 100 ? -16.005 9.145 8.306 1.00 78.62 100 LYS A O 1
ATOM 825 N N . SER A 1 101 ? -15.493 6.988 8.651 1.00 70.31 101 SER A N 1
ATOM 826 C CA . SER A 1 101 ? -14.078 7.131 8.305 1.00 70.31 101 SER A CA 1
ATOM 827 C C . SER A 1 101 ? -13.865 7.494 6.830 1.00 70.31 101 SER A C 1
ATOM 829 O O . SER A 1 101 ? -14.696 7.241 5.956 1.00 70.31 101 SER A O 1
ATOM 831 N N . ASN A 1 102 ? -12.732 8.139 6.563 1.00 66.12 102 ASN A N 1
ATOM 832 C CA . ASN A 1 102 ? -12.250 8.444 5.218 1.00 66.12 102 ASN A CA 1
ATOM 833 C C . ASN A 1 102 ? -11.116 7.482 4.833 1.00 66.12 102 ASN A C 1
ATOM 835 O O . ASN A 1 102 ? -10.126 7.917 4.239 1.00 66.12 102 ASN A O 1
ATOM 839 N N . ILE A 1 103 ? -11.216 6.201 5.214 1.00 65.12 103 ILE A N 1
ATOM 840 C CA . ILE A 1 103 ? -10.229 5.196 4.800 1.00 65.12 103 ILE A CA 1
ATOM 841 C C . ILE A 1 103 ? -10.284 5.085 3.276 1.00 65.12 103 ILE A C 1
ATOM 843 O O . ILE A 1 103 ? -11.339 4.864 2.690 1.00 65.12 103 ILE A O 1
ATOM 847 N N . SER A 1 104 ? -9.132 5.301 2.649 1.00 73.94 104 SER A N 1
ATOM 848 C CA . SER A 1 104 ? -8.971 5.397 1.205 1.00 73.94 104 SER A CA 1
ATOM 849 C C . SER A 1 104 ? -8.047 4.296 0.737 1.00 73.94 104 SER A C 1
ATOM 851 O O . SER A 1 104 ? -6.830 4.449 0.809 1.00 73.94 104 SER A O 1
ATOM 853 N N . PHE A 1 105 ? -8.607 3.177 0.293 1.00 88.00 105 PHE A N 1
ATOM 854 C CA . PHE A 1 105 ? -7.826 2.137 -0.377 1.00 88.00 105 PHE A CA 1
ATOM 855 C C . PHE A 1 105 ? -7.472 2.547 -1.821 1.00 88.00 105 PHE A C 1
ATOM 857 O O . PHE A 1 105 ? -6.485 2.070 -2.372 1.00 88.00 105 PHE A O 1
ATOM 864 N N . THR A 1 106 ? -8.229 3.485 -2.407 1.00 89.50 106 THR A N 1
ATOM 865 C CA . THR A 1 106 ? -8.081 3.946 -3.797 1.00 89.50 106 THR A CA 1
ATOM 866 C C . THR A 1 106 ? -6.695 4.496 -4.152 1.00 89.50 106 THR A C 1
ATOM 868 O O . THR A 1 106 ? -6.192 4.101 -5.203 1.00 89.50 106 THR A O 1
ATOM 871 N N . PRO A 1 107 ? -6.006 5.306 -3.318 1.00 91.19 107 PRO A N 1
ATOM 872 C CA . PRO A 1 107 ? -4.694 5.835 -3.680 1.00 91.19 107 PRO A CA 1
ATOM 873 C C . PRO A 1 107 ? -3.630 4.743 -3.790 1.00 91.19 107 PRO A C 1
ATOM 875 O O . PRO A 1 107 ? -2.822 4.775 -4.708 1.00 91.19 107 PRO A O 1
ATOM 878 N N . TYR A 1 108 ? -3.671 3.741 -2.908 1.00 93.19 108 TYR A N 1
ATOM 879 C CA . TYR A 1 108 ? -2.747 2.606 -2.947 1.00 93.19 108 TYR A CA 1
ATOM 880 C C . TYR A 1 108 ? -2.937 1.763 -4.211 1.00 93.19 108 TYR A C 1
ATOM 882 O O . TYR A 1 108 ? -1.960 1.419 -4.868 1.00 93.19 108 TYR A O 1
ATOM 890 N N . LEU A 1 109 ? -4.190 1.479 -4.587 1.00 93.94 109 LEU A N 1
ATOM 891 C CA . LEU A 1 109 ? -4.492 0.711 -5.798 1.00 93.94 109 LEU A CA 1
ATOM 892 C C . LEU A 1 109 ? -4.059 1.451 -7.067 1.00 93.94 109 LEU A C 1
ATOM 894 O O . LEU A 1 109 ? -3.415 0.858 -7.925 1.00 93.94 109 LEU A O 1
ATOM 898 N N . ILE A 1 110 ? -4.392 2.741 -7.178 1.00 94.00 110 ILE A N 1
ATOM 899 C CA . ILE A 1 110 ? -4.080 3.541 -8.369 1.00 94.00 110 ILE A CA 1
ATOM 900 C C . ILE A 1 110 ? -2.568 3.729 -8.507 1.00 94.00 110 ILE A C 1
ATOM 902 O O . ILE A 1 110 ? -2.024 3.462 -9.575 1.00 94.00 110 ILE A O 1
ATOM 906 N N . VAL A 1 111 ? -1.877 4.134 -7.436 1.00 94.94 111 VAL A N 1
ATOM 907 C CA . VAL A 1 111 ? -0.415 4.295 -7.472 1.00 94.94 111 VAL A CA 1
ATOM 908 C C . VAL A 1 111 ? 0.258 2.949 -7.747 1.00 94.94 111 VAL A C 1
ATOM 910 O O . VAL A 1 111 ? 1.105 2.876 -8.631 1.00 94.94 111 VAL A O 1
ATOM 913 N N . GLY A 1 112 ? -0.164 1.868 -7.085 1.00 95.75 112 GLY A N 1
ATOM 914 C CA . GLY A 1 112 ? 0.372 0.528 -7.338 1.00 95.75 112 GLY A CA 1
ATOM 915 C C . GLY A 1 112 ? 0.221 0.088 -8.798 1.00 95.75 112 GLY A C 1
ATOM 916 O O . GLY A 1 112 ? 1.186 -0.382 -9.399 1.00 95.75 112 GLY A O 1
ATOM 917 N N . LEU A 1 113 ? -0.952 0.312 -9.400 1.00 96.81 113 LEU A N 1
ATOM 918 C CA .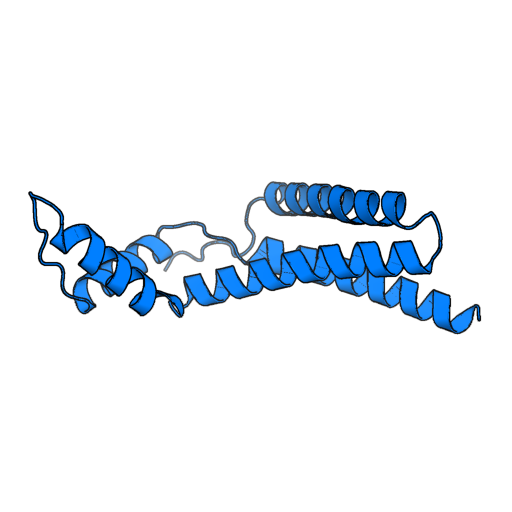 LEU A 1 113 ? -1.199 0.020 -10.815 1.00 96.81 113 LEU A CA 1
ATOM 919 C C . LEU A 1 113 ? -0.305 0.838 -11.750 1.00 96.81 113 LEU A C 1
ATOM 921 O O . LEU A 1 113 ? 0.248 0.273 -12.689 1.00 96.81 113 LEU A O 1
ATOM 925 N N . VAL A 1 114 ? -0.121 2.136 -11.490 1.00 96.69 114 VAL A N 1
ATOM 926 C CA . VAL A 1 114 ? 0.777 2.984 -12.293 1.00 96.69 114 VAL A CA 1
ATOM 927 C C . VAL A 1 114 ? 2.203 2.429 -12.278 1.00 96.69 114 VAL A C 1
ATOM 929 O O . VAL A 1 114 ? 2.819 2.301 -13.333 1.00 96.69 114 VAL A O 1
ATOM 932 N N . TYR A 1 115 ? 2.709 2.030 -11.111 1.00 96.69 115 TYR A N 1
ATOM 933 C CA . TYR A 1 115 ? 4.044 1.440 -10.986 1.00 96.69 115 TYR A CA 1
ATOM 934 C C . TYR A 1 115 ? 4.179 0.107 -11.725 1.00 96.69 115 TYR A C 1
ATOM 936 O O . TYR A 1 115 ? 5.189 -0.118 -12.393 1.00 96.69 115 TYR A O 1
ATOM 944 N N . LEU A 1 116 ? 3.161 -0.758 -11.662 1.00 96.69 116 LEU A N 1
ATOM 945 C CA . LEU A 1 116 ? 3.165 -2.010 -12.422 1.00 96.69 116 LEU A CA 1
ATOM 946 C C . LEU A 1 116 ? 3.117 -1.774 -13.934 1.00 96.69 116 LEU A C 1
ATOM 948 O O . LEU A 1 116 ? 3.812 -2.470 -14.668 1.00 96.69 116 LEU A O 1
ATOM 952 N N . ILE A 1 117 ? 2.351 -0.785 -14.404 1.00 97.19 117 ILE A N 1
ATOM 953 C CA . ILE A 1 117 ? 2.325 -0.405 -15.825 1.00 97.19 117 ILE A CA 1
ATOM 954 C C . ILE A 1 117 ? 3.712 0.073 -16.263 1.00 97.19 117 ILE A C 1
ATOM 956 O O . ILE A 1 117 ? 4.221 -0.391 -17.280 1.00 97.19 117 ILE A O 1
ATOM 960 N N . VAL A 1 118 ? 4.354 0.947 -15.481 1.00 95.12 118 VAL A N 1
ATOM 961 C CA . VAL A 1 118 ? 5.716 1.428 -15.766 1.00 95.12 118 VAL A CA 1
ATOM 962 C C . VAL A 1 118 ? 6.713 0.267 -15.801 1.00 95.12 118 VAL A C 1
ATOM 964 O O . VAL A 1 118 ? 7.498 0.159 -16.741 1.00 95.12 118 VAL A O 1
ATOM 967 N N . SER A 1 119 ? 6.652 -0.641 -14.826 1.00 95.12 119 SER A N 1
ATOM 968 C CA . SER A 1 119 ? 7.488 -1.844 -14.797 1.00 95.12 119 SER A CA 1
ATOM 969 C C . SER A 1 119 ? 7.285 -2.724 -16.036 1.00 95.12 119 SER A C 1
ATOM 971 O O . SER A 1 119 ? 8.258 -3.147 -16.659 1.00 95.12 119 SER A O 1
ATOM 973 N N . LEU A 1 120 ? 6.033 -2.938 -16.446 1.00 95.31 120 LEU A N 1
ATOM 974 C CA . LEU A 1 120 ? 5.690 -3.731 -17.624 1.00 95.31 120 LEU A CA 1
ATOM 975 C C . LEU A 1 120 ? 6.223 -3.094 -18.914 1.00 95.31 120 LEU A C 1
ATOM 977 O O . L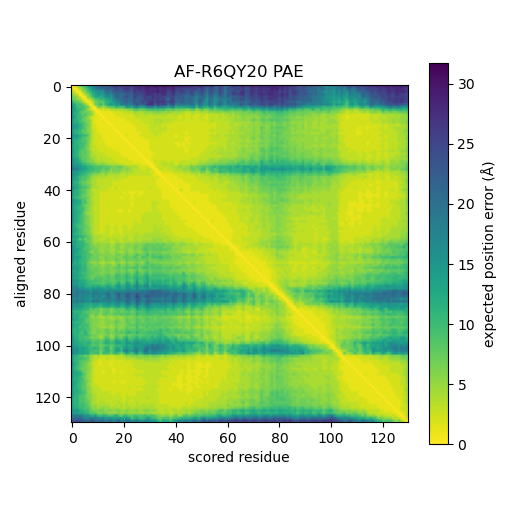EU A 1 120 ? 6.730 -3.807 -19.778 1.00 95.31 120 LEU A O 1
ATOM 981 N N . VAL A 1 121 ? 6.187 -1.763 -19.024 1.00 94.81 121 VAL A N 1
ATOM 982 C CA . VAL A 1 121 ? 6.810 -1.036 -20.141 1.00 94.81 121 VAL A CA 1
ATOM 983 C C . VAL A 1 121 ? 8.322 -1.274 -20.170 1.00 94.81 121 VAL A C 1
ATOM 985 O O . VAL A 1 121 ? 8.851 -1.648 -21.216 1.00 94.81 121 VAL A O 1
ATOM 988 N N . PHE A 1 122 ? 9.021 -1.135 -19.037 1.00 92.62 122 PHE A N 1
ATOM 989 C CA . PHE A 1 122 ? 10.464 -1.408 -18.972 1.00 92.62 122 PHE A CA 1
ATOM 990 C C . PHE A 1 122 ? 10.803 -2.863 -19.300 1.00 92.62 122 PHE A C 1
ATOM 992 O O . PHE A 1 122 ? 11.779 -3.120 -20.002 1.00 92.62 122 PHE A O 1
ATOM 999 N N . TYR A 1 123 ? 9.986 -3.808 -18.841 1.00 92.50 123 TYR A N 1
ATOM 1000 C CA . TYR A 1 123 ? 10.156 -5.222 -19.151 1.00 92.50 123 TYR A CA 1
ATOM 1001 C C . TYR A 1 123 ? 10.003 -5.504 -20.653 1.00 92.50 123 TYR A C 1
ATOM 1003 O O . TYR A 1 123 ? 10.820 -6.219 -21.233 1.00 92.50 123 TYR A O 1
ATOM 1011 N N . ILE A 1 124 ? 8.998 -4.908 -21.305 1.00 93.31 124 ILE A N 1
ATOM 1012 C CA . ILE A 1 124 ? 8.815 -5.021 -22.758 1.00 93.31 124 ILE A CA 1
ATOM 1013 C C . ILE A 1 124 ? 10.032 -4.452 -23.493 1.00 93.31 124 ILE A C 1
ATOM 1015 O O . ILE A 1 124 ? 10.581 -5.124 -24.362 1.00 93.31 124 ILE A O 1
ATOM 1019 N N . VAL A 1 125 ? 10.490 -3.254 -23.123 1.00 92.94 125 VAL A N 1
ATOM 1020 C CA . VAL A 1 125 ? 11.674 -2.623 -23.733 1.00 92.94 125 VAL A CA 1
ATOM 1021 C C . VAL A 1 125 ? 12.917 -3.496 -23.568 1.00 92.94 125 VAL A C 1
ATOM 1023 O O . VAL A 1 125 ? 13.688 -3.649 -24.511 1.00 92.94 125 VAL A O 1
ATOM 1026 N N . LEU A 1 126 ? 13.103 -4.098 -22.393 1.00 90.81 126 LEU A N 1
ATOM 1027 C CA . LEU A 1 126 ? 14.209 -5.014 -22.140 1.00 90.81 126 LEU A CA 1
ATOM 1028 C C . LEU A 1 126 ? 14.140 -6.248 -23.045 1.00 90.81 126 LEU A C 1
ATOM 1030 O O . LEU A 1 126 ? 15.156 -6.646 -23.597 1.00 90.81 126 LEU A O 1
ATOM 1034 N N . LYS A 1 127 ? 12.947 -6.817 -23.238 1.00 89.56 127 LYS A N 1
ATOM 1035 C CA . LYS A 1 127 ? 12.747 -7.991 -24.095 1.00 89.56 127 LYS A CA 1
ATOM 1036 C C . LYS A 1 127 ? 13.018 -7.715 -25.580 1.00 89.56 127 LYS A C 1
ATOM 1038 O O . LYS A 1 127 ? 13.433 -8.630 -26.271 1.00 89.56 127 LYS A O 1
ATOM 1043 N N . TYR A 1 128 ? 12.754 -6.503 -26.073 1.00 87.19 128 TYR A N 1
ATOM 1044 C CA . TYR A 1 128 ? 12.996 -6.140 -27.480 1.00 87.19 128 TYR A CA 1
ATOM 1045 C C . TYR A 1 128 ? 14.439 -5.694 -27.774 1.00 87.19 128 TYR A C 1
ATOM 1047 O O . TYR A 1 128 ? 14.821 -5.645 -28.938 1.00 87.19 128 TYR A O 1
ATOM 1055 N N . ASN A 1 129 ? 15.224 -5.350 -26.748 1.00 77.19 129 ASN A N 1
ATOM 1056 C CA . ASN A 1 129 ? 16.628 -4.936 -26.882 1.00 77.19 129 ASN A CA 1
ATOM 1057 C C . ASN A 1 129 ? 17.638 -6.079 -26.646 1.00 77.19 129 ASN A C 1
ATOM 1059 O O . ASN A 1 129 ? 18.843 -5.826 -26.657 1.00 77.19 129 ASN A O 1
ATOM 1063 N N . ILE A 1 130 ? 17.158 -7.302 -26.400 1.00 61.41 130 ILE A N 1
ATOM 1064 C CA . ILE A 1 130 ? 17.942 -8.542 -26.250 1.00 61.41 130 ILE A CA 1
ATOM 1065 C C . ILE A 1 130 ? 17.631 -9.437 -27.444 1.00 61.41 130 ILE A C 1
ATOM 1067 O O . ILE A 1 130 ? 18.590 -10.015 -27.998 1.00 61.41 130 ILE A O 1
#

Secondary structure (DSSP, 8-state):
-----SS--HHHHHHHHHHHHHHHHHHHHHH-SSHHHHHHHHHHHHHHHHHHHHHHHHHHHTTTHHHHHHHHHHHHHT-SS-----HHHHHHHHHHHHHH-----HHHHHHHHHHHHHHHHHHHHHHH--

Mean predicted aligned error: 6.8 Å

Nearest PDB structures (foldseek):
  6r80-assembly1_A-2  TM=5.279E-01  e=8.894E+00  Homo sapiens

Radius of gyration: 20.31 Å; Cα contacts (8 Å, |Δi|>4): 1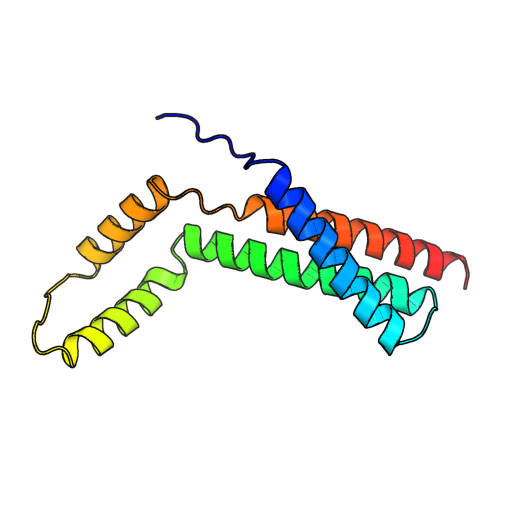09; chains: 1; bounding box: 50×28×63 Å

Sequence (130 aa):
MKRKNIFHSPIKYLILFILGIVIAFSIILMRGFNLVSVADGFFISGAIFLFLGILSCLNFLGAFDTFSYSFYYIKNSYSKNKENIDMYNYKQNKLIKRSKSNISFTPYLIVGLVYLIVSLVFYIVLKYNI

pLDDT: mean 87.33, std 12.06, range [39.06, 97.25]